Protein AF-A0A522EBK5-F1 (afdb_monomer_lite)

Structure (mmCIF, N/CA/C/O backbone):
data_AF-A0A522EBK5-F1
#
_entry.id   AF-A0A522EBK5-F1
#
loop_
_atom_site.group_PDB
_atom_site.id
_atom_site.type_symbol
_atom_site.label_atom_id
_atom_site.label_alt_id
_atom_site.label_comp_id
_atom_site.label_asym_id
_atom_site.label_entity_id
_atom_site.label_seq_id
_atom_site.pdbx_PDB_ins_code
_atom_site.Cartn_x
_atom_site.Cartn_y
_atom_site.Cartn_z
_atom_site.occupancy
_atom_site.B_iso_or_equiv
_atom_site.auth_seq_id
_atom_site.auth_comp_id
_atom_site.auth_asym_id
_atom_site.auth_atom_id
_atom_site.pdbx_PDB_model_num
ATOM 1 N N . MET A 1 1 ? 1.395 -15.631 -17.982 1.00 47.38 1 MET A N 1
ATOM 2 C CA . MET A 1 1 ? 1.160 -15.383 -16.536 1.00 47.38 1 MET A CA 1
ATOM 3 C C . MET A 1 1 ? 0.332 -14.117 -16.223 1.00 47.38 1 MET A C 1
ATOM 5 O O . MET A 1 1 ? 0.017 -13.906 -15.061 1.00 47.38 1 MET A O 1
ATOM 9 N N . LEU A 1 2 ? -0.111 -13.320 -17.212 1.00 50.22 2 LEU A N 1
ATOM 10 C CA . LEU A 1 2 ? -0.884 -12.070 -17.018 1.00 50.22 2 LEU A CA 1
ATOM 11 C C . LEU A 1 2 ? -2.266 -12.234 -16.351 1.00 50.22 2 LEU A C 1
ATOM 13 O O . LEU A 1 2 ? -2.710 -11.354 -15.615 1.00 50.22 2 LEU A O 1
ATOM 17 N N . PHE A 1 3 ? -2.938 -13.367 -16.570 1.00 39.75 3 PHE A N 1
ATOM 18 C CA . PHE A 1 3 ? -4.278 -13.619 -16.025 1.00 39.75 3 PHE A CA 1
ATOM 19 C C . PHE A 1 3 ? -4.302 -13.686 -14.491 1.00 39.75 3 PHE A C 1
ATOM 21 O O . PHE A 1 3 ? -5.234 -13.186 -13.869 1.00 39.75 3 PHE A O 1
ATOM 28 N N . PHE A 1 4 ? -3.257 -14.237 -13.867 1.00 46.31 4 PHE A N 1
ATOM 29 C CA . PHE A 1 4 ? -3.193 -14.381 -12.410 1.00 46.31 4 PHE A CA 1
ATOM 30 C C . PHE A 1 4 ? -2.935 -13.044 -11.695 1.00 46.31 4 PHE A C 1
ATOM 32 O O . PHE A 1 4 ? -3.516 -12.808 -10.637 1.00 46.31 4 PHE A O 1
ATOM 39 N N . LYS A 1 5 ? -2.136 -12.146 -12.299 1.00 57.34 5 LYS A N 1
ATOM 40 C CA . LYS A 1 5 ? -1.831 -10.803 -11.761 1.00 57.34 5 LYS A CA 1
ATOM 41 C C . LYS A 1 5 ? -3.102 -9.934 -11.738 1.00 57.34 5 LYS A C 1
ATOM 43 O O . LYS A 1 5 ? -3.464 -9.400 -10.694 1.00 57.34 5 LYS A O 1
ATOM 48 N N . LYS A 1 6 ? -3.864 -9.899 -12.844 1.00 57.50 6 LYS A N 1
ATOM 49 C CA . LYS A 1 6 ? -5.126 -9.135 -12.933 1.00 57.50 6 LYS A CA 1
ATOM 50 C C . LYS A 1 6 ? -6.257 -9.707 -12.070 1.00 57.50 6 LYS A C 1
ATOM 52 O O . LYS A 1 6 ? -6.985 -8.945 -11.441 1.00 57.50 6 LYS A O 1
ATOM 57 N N . TYR A 1 7 ? -6.385 -11.032 -11.985 1.00 57.50 7 TYR A N 1
ATOM 58 C CA . TYR A 1 7 ? -7.441 -11.670 -11.189 1.00 57.50 7 TYR A CA 1
ATOM 59 C C . TYR A 1 7 ? -7.235 -11.489 -9.673 1.00 57.50 7 TYR A C 1
ATOM 61 O O . TYR A 1 7 ? -8.198 -11.293 -8.930 1.00 57.50 7 TYR A O 1
ATOM 69 N N . GLY A 1 8 ? -5.978 -11.503 -9.212 1.00 61.62 8 GLY A N 1
ATOM 70 C CA . GLY A 1 8 ? -5.631 -11.215 -7.817 1.00 61.62 8 GLY A CA 1
ATOM 71 C C . GLY A 1 8 ? -5.915 -9.764 -7.421 1.00 61.62 8 GLY A C 1
ATOM 72 O O . GLY A 1 8 ? -6.490 -9.524 -6.361 1.00 61.62 8 GLY A O 1
ATOM 73 N N . ILE A 1 9 ? -5.585 -8.810 -8.297 1.00 64.38 9 ILE A N 1
ATOM 74 C CA . ILE A 1 9 ? -5.865 -7.382 -8.082 1.00 64.38 9 ILE A CA 1
ATOM 75 C C . ILE A 1 9 ? -7.374 -7.121 -8.040 1.00 64.38 9 ILE A C 1
ATOM 77 O O . ILE A 1 9 ? -7.832 -6.374 -7.181 1.00 64.38 9 ILE A O 1
ATOM 81 N N . GLN A 1 10 ? -8.159 -7.769 -8.908 1.00 69.88 10 GLN A N 1
ATOM 82 C CA . GLN A 1 10 ? -9.609 -7.572 -8.938 1.00 69.88 10 GLN A CA 1
ATOM 83 C C . GLN A 1 10 ? -10.284 -8.047 -7.646 1.00 69.88 10 GLN A C 1
ATOM 85 O O . GLN A 1 10 ? -11.012 -7.282 -7.025 1.00 69.88 10 GLN A O 1
ATOM 90 N N . LYS A 1 11 ? -9.969 -9.260 -7.170 1.00 68.25 11 LYS A N 1
ATOM 91 C CA . LYS A 1 11 ? -10.489 -9.751 -5.881 1.00 68.25 11 LYS A CA 1
ATOM 92 C C . LYS A 1 11 ? -10.078 -8.868 -4.705 1.00 68.25 11 LYS A C 1
ATOM 94 O O . LYS A 1 11 ? -10.844 -8.707 -3.759 1.00 68.25 11 LYS A O 1
ATOM 99 N N . ALA A 1 12 ? -8.863 -8.327 -4.747 1.00 68.06 12 ALA A N 1
ATOM 100 C CA . ALA A 1 12 ? -8.378 -7.424 -3.717 1.00 68.06 12 ALA A CA 1
ATOM 101 C C . ALA A 1 12 ? -9.148 -6.087 -3.743 1.00 68.06 12 ALA A C 1
ATOM 103 O O . ALA A 1 12 ? -9.557 -5.617 -2.683 1.00 68.06 12 ALA A O 1
ATOM 104 N N . LYS A 1 13 ? -9.442 -5.551 -4.936 1.00 70.69 13 LYS A N 1
ATOM 105 C CA . LYS A 1 13 ? -10.303 -4.372 -5.131 1.00 70.69 13 LYS A CA 1
ATOM 106 C C . LYS A 1 13 ? -11.746 -4.599 -4.676 1.00 70.69 13 LYS A C 1
ATOM 108 O O . LYS A 1 13 ? -12.339 -3.742 -4.030 1.00 70.69 13 LYS A O 1
ATOM 113 N N . ASP A 1 14 ? -12.316 -5.764 -4.961 1.00 77.25 14 ASP A N 1
ATOM 114 C CA . ASP A 1 14 ? -13.674 -6.089 -4.516 1.00 77.25 14 ASP A CA 1
ATOM 115 C C . ASP A 1 14 ? -13.742 -6.159 -2.981 1.00 77.25 14 ASP A C 1
ATOM 117 O O . ASP A 1 14 ? -14.670 -5.637 -2.360 1.00 77.25 14 ASP A O 1
ATOM 121 N N . LEU A 1 15 ? -12.711 -6.739 -2.353 1.00 71.19 15 LEU A N 1
ATOM 122 C CA . LEU A 1 15 ? -12.574 -6.761 -0.900 1.00 71.19 15 LEU A CA 1
ATOM 123 C C . LEU A 1 15 ? -12.403 -5.348 -0.324 1.00 71.19 15 LEU A C 1
ATOM 125 O O . LEU A 1 15 ? -13.032 -5.036 0.684 1.00 71.19 15 LEU A O 1
ATOM 129 N N . SER A 1 16 ? -11.594 -4.484 -0.944 1.00 70.62 16 SER A N 1
ATOM 130 C CA . SER A 1 16 ? -11.410 -3.107 -0.472 1.00 70.62 16 SER A CA 1
ATOM 131 C C . SER A 1 16 ? -12.687 -2.280 -0.581 1.00 70.62 16 SER A C 1
ATOM 133 O O . SER A 1 16 ? -12.990 -1.531 0.342 1.00 70.62 16 SER A O 1
ATOM 135 N N . ASN A 1 17 ? -13.470 -2.456 -1.648 1.00 77.94 17 ASN A N 1
ATOM 136 C CA . ASN A 1 17 ? -14.760 -1.786 -1.821 1.00 77.94 17 ASN A CA 1
ATOM 137 C C . ASN A 1 17 ? -15.772 -2.232 -0.763 1.00 77.94 17 ASN A C 1
ATOM 139 O O . ASN A 1 17 ? -16.398 -1.398 -0.110 1.00 77.94 17 ASN A O 1
ATOM 143 N N . LEU A 1 18 ? -15.873 -3.543 -0.530 1.00 75.19 18 LEU A N 1
ATOM 144 C CA . LEU A 1 18 ? -16.753 -4.102 0.495 1.00 75.19 18 LEU A CA 1
ATOM 145 C C . LEU A 1 18 ? -16.371 -3.622 1.903 1.00 75.19 18 LEU A C 1
ATOM 147 O O . LEU A 1 18 ? -17.241 -3.303 2.716 1.00 75.19 18 LEU A O 1
ATOM 151 N N . LEU A 1 19 ? -15.070 -3.538 2.191 1.00 72.56 19 LEU A N 1
ATOM 152 C CA . LEU A 1 19 ? -14.568 -2.991 3.450 1.00 72.56 19 LEU A CA 1
ATOM 153 C C . LEU A 1 19 ? -14.819 -1.479 3.540 1.00 72.56 19 LEU A C 1
ATOM 155 O O . LEU A 1 19 ? -15.268 -1.009 4.578 1.00 72.56 19 LEU A O 1
ATOM 159 N N . GLY A 1 20 ? -14.614 -0.724 2.462 1.00 73.31 20 GLY A N 1
ATOM 160 C CA . GLY A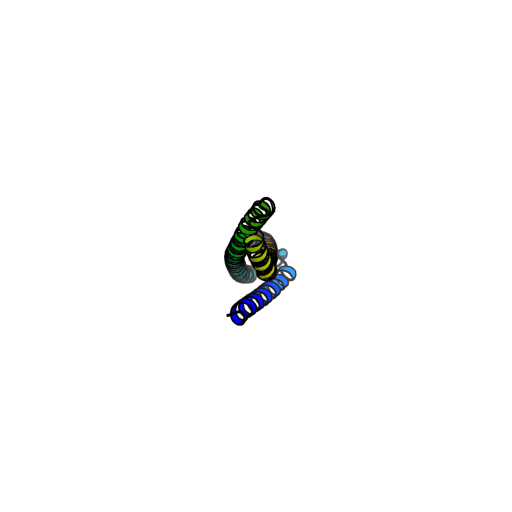 1 20 ? -14.878 0.714 2.410 1.00 73.31 20 GLY A CA 1
ATOM 161 C C . GLY A 1 20 ? -16.345 1.065 2.664 1.00 73.31 20 GLY A C 1
ATOM 162 O O . GLY A 1 20 ? -16.636 1.930 3.489 1.00 73.31 20 GLY A O 1
ATOM 163 N N . GLU A 1 21 ? -17.288 0.350 2.049 1.00 77.62 21 GLU A N 1
ATOM 164 C CA . GLU A 1 21 ? -18.718 0.536 2.329 1.00 77.62 21 GLU A CA 1
ATOM 165 C C . GLU A 1 21 ? -19.074 0.256 3.792 1.00 77.62 21 GLU A C 1
ATOM 167 O O . GLU A 1 21 ? -19.895 0.963 4.385 1.00 77.62 21 GLU A O 1
ATOM 172 N N . ALA A 1 22 ? -18.452 -0.767 4.382 1.00 72.94 22 ALA A N 1
ATOM 173 C CA . ALA A 1 22 ? -18.647 -1.099 5.784 1.00 72.94 22 ALA A CA 1
ATOM 174 C C . ALA A 1 22 ? -18.114 0.007 6.715 1.00 72.94 22 ALA A C 1
ATOM 176 O O . ALA A 1 22 ? -18.748 0.266 7.736 1.00 72.94 22 ALA A O 1
ATOM 177 N N . ILE A 1 23 ? -17.027 0.714 6.358 1.00 69.31 23 ILE A N 1
ATOM 178 C CA . ILE A 1 23 ? -16.586 1.926 7.083 1.00 69.31 23 ILE A CA 1
ATOM 179 C C . ILE A 1 23 ? -17.667 2.982 7.035 1.00 69.31 23 ILE A C 1
ATOM 181 O O . ILE A 1 23 ? -18.019 3.537 8.069 1.00 69.31 23 ILE A O 1
ATOM 185 N N . VAL A 1 24 ? -18.143 3.326 5.838 1.00 74.50 24 VAL A N 1
ATOM 186 C CA . VAL A 1 24 ? -19.040 4.471 5.648 1.00 74.50 24 VAL A CA 1
ATOM 187 C C . VAL A 1 24 ? -20.322 4.280 6.451 1.00 74.50 24 VAL A C 1
ATOM 189 O O . VAL A 1 24 ? -20.750 5.205 7.134 1.00 74.50 24 VAL A O 1
ATOM 192 N N . LYS A 1 25 ? -20.869 3.061 6.439 1.00 76.38 25 LYS A N 1
ATOM 193 C CA . LYS A 1 25 ? -22.090 2.691 7.168 1.00 76.38 25 LYS A CA 1
ATOM 194 C C . LYS A 1 25 ? -21.881 2.528 8.678 1.00 76.38 25 LYS A C 1
ATOM 196 O O . LYS A 1 25 ? -22.863 2.448 9.408 1.00 76.38 25 LYS A O 1
ATOM 201 N N . PHE A 1 26 ? -20.638 2.450 9.152 1.00 75.94 26 PHE A N 1
ATOM 202 C CA . PHE A 1 26 ? -20.350 2.282 10.570 1.00 75.94 26 PHE A CA 1
ATOM 203 C C . PHE A 1 26 ? -20.514 3.592 11.352 1.00 75.94 26 PHE A C 1
ATOM 205 O O . PHE A 1 26 ? -19.793 4.569 11.101 1.00 75.94 26 PHE A O 1
ATOM 212 N N . ASP A 1 27 ? -21.424 3.548 12.328 1.00 79.44 27 ASP A N 1
ATOM 213 C CA . ASP A 1 27 ? -21.616 4.550 13.373 1.00 79.44 27 ASP A CA 1
ATOM 214 C C . ASP A 1 27 ? -20.877 4.127 14.663 1.00 79.44 27 ASP A C 1
ATOM 216 O O . ASP A 1 27 ? -21.280 3.157 15.316 1.00 79.44 27 ASP A O 1
ATOM 220 N N . PRO A 1 28 ? -19.783 4.816 15.038 1.00 76.25 28 PRO A N 1
ATOM 221 C CA . PRO A 1 28 ? -19.011 4.489 16.231 1.00 76.25 28 PRO A CA 1
ATOM 222 C C . PRO A 1 28 ? -19.728 4.822 17.547 1.00 76.25 28 PRO A C 1
ATOM 224 O O . PRO A 1 28 ? -19.313 4.312 18.587 1.00 76.25 28 PRO A O 1
ATOM 227 N N . GLU A 1 29 ? -20.774 5.653 17.542 1.00 74.38 29 GLU A N 1
ATOM 228 C CA . GLU A 1 29 ? -21.448 6.086 18.773 1.00 74.38 29 GLU A CA 1
ATOM 229 C C . GLU A 1 29 ? -22.444 5.042 19.305 1.00 74.38 29 GLU A C 1
ATOM 231 O O . GLU A 1 29 ? -22.594 4.889 20.516 1.00 74.38 29 GLU A O 1
ATOM 236 N N . GLY A 1 30 ? -23.070 4.266 18.415 1.00 73.19 30 GLY A N 1
ATOM 237 C CA . GLY A 1 30 ? -24.003 3.184 18.761 1.00 73.19 30 GLY A CA 1
ATOM 238 C C . GLY A 1 30 ? -23.387 1.781 18.808 1.00 73.19 30 GLY A C 1
ATOM 239 O O . GLY A 1 30 ? -24.113 0.789 18.907 1.00 73.19 30 GLY A O 1
ATOM 240 N N . ALA A 1 31 ? -22.064 1.664 18.678 1.00 78.75 31 ALA A N 1
ATOM 241 C CA . ALA A 1 31 ? -21.397 0.376 18.534 1.00 78.75 31 ALA A CA 1
ATOM 242 C C . ALA A 1 31 ? -21.450 -0.458 19.828 1.00 78.75 31 ALA A C 1
ATOM 244 O O . ALA A 1 31 ? -21.138 0.024 20.912 1.00 78.75 31 ALA A O 1
ATOM 245 N N . THR A 1 32 ? -21.792 -1.743 19.710 1.00 83.00 32 THR A N 1
ATOM 246 C CA . THR A 1 32 ? -21.678 -2.723 20.804 1.00 83.00 32 THR A CA 1
ATOM 247 C C . THR A 1 32 ? -20.303 -3.392 20.795 1.00 83.00 32 THR A C 1
ATOM 249 O O . THR A 1 32 ? -19.601 -3.371 19.785 1.00 83.00 32 THR A O 1
ATOM 252 N N . GLU A 1 33 ? -19.916 -4.058 21.887 1.00 83.06 33 GLU A N 1
ATOM 253 C CA . GLU A 1 33 ? -18.658 -4.827 21.942 1.00 83.06 33 GLU A CA 1
ATOM 254 C C . GLU A 1 33 ? -18.551 -5.879 20.832 1.00 83.06 33 GLU A C 1
ATOM 256 O O . GLU A 1 33 ? -17.497 -6.028 20.220 1.00 83.06 33 GLU A O 1
ATOM 261 N N . ALA A 1 34 ? -19.654 -6.571 20.531 1.00 83.44 34 ALA A N 1
ATOM 262 C CA . ALA A 1 34 ? -19.696 -7.556 19.454 1.00 83.44 34 ALA A CA 1
ATOM 263 C C . ALA A 1 34 ? -19.470 -6.905 18.079 1.00 83.44 34 ALA A C 1
ATOM 265 O O . ALA A 1 34 ? -18.721 -7.436 17.260 1.00 83.44 34 ALA A O 1
ATOM 266 N N . ALA A 1 35 ? -20.065 -5.729 17.846 1.00 80.88 35 ALA A N 1
ATOM 267 C CA . ALA A 1 35 ? -19.850 -4.971 16.618 1.00 80.88 35 ALA A CA 1
ATOM 268 C C . ALA A 1 35 ? -18.396 -4.478 16.504 1.00 80.88 35 ALA A C 1
ATOM 270 O O . ALA A 1 35 ? -17.807 -4.559 15.428 1.00 80.88 35 ALA A O 1
ATOM 271 N N . ILE A 1 36 ? -17.788 -4.028 17.609 1.00 85.88 36 ILE A N 1
ATOM 272 C CA . ILE A 1 36 ? -16.370 -3.639 17.647 1.00 85.88 36 ILE A CA 1
ATOM 273 C C . ILE A 1 36 ? -15.471 -4.826 17.287 1.00 85.88 36 ILE A C 1
ATOM 275 O O . ILE A 1 36 ? -14.590 -4.673 16.445 1.00 85.88 36 ILE A O 1
ATOM 279 N N . ALA A 1 37 ? -15.714 -6.011 17.851 1.00 86.69 37 ALA A N 1
ATOM 280 C CA . ALA A 1 37 ? -14.919 -7.203 17.552 1.00 86.69 37 ALA A CA 1
ATOM 281 C C . ALA A 1 37 ? -15.010 -7.613 16.068 1.00 86.69 37 ALA A C 1
ATOM 283 O O . ALA A 1 37 ? -14.008 -7.970 15.444 1.00 86.69 37 ALA A O 1
ATOM 284 N N . GLU A 1 38 ? -16.198 -7.521 15.461 1.00 83.81 38 GLU A N 1
ATOM 285 C CA . GLU A 1 38 ? -16.366 -7.768 14.023 1.00 83.81 38 GLU A CA 1
ATOM 286 C C . GLU A 1 38 ? -15.581 -6.751 13.176 1.00 83.81 38 GLU A C 1
ATOM 288 O O . GLU A 1 38 ? -14.985 -7.093 12.148 1.00 83.81 38 GLU A O 1
ATOM 293 N N . ILE A 1 39 ? -15.561 -5.492 13.611 1.00 82.00 39 ILE A N 1
ATOM 294 C CA . ILE A 1 39 ? -14.840 -4.409 12.940 1.00 82.00 39 ILE A CA 1
ATOM 295 C C . ILE A 1 39 ? -13.331 -4.585 13.061 1.00 82.00 39 ILE A C 1
ATOM 297 O O . ILE A 1 39 ? -12.629 -4.367 12.077 1.00 82.00 39 ILE A O 1
ATOM 301 N N . GLU A 1 40 ? -12.829 -5.026 14.210 1.00 88.75 40 GLU A N 1
ATOM 302 C CA . GLU A 1 40 ? -11.418 -5.373 14.399 1.00 88.75 40 GLU A CA 1
ATOM 303 C C . GLU A 1 40 ? -10.989 -6.472 13.424 1.00 88.75 40 GLU A C 1
ATOM 305 O O . GLU A 1 40 ? -10.012 -6.307 12.696 1.00 88.75 40 GLU A O 1
ATOM 310 N N . ALA A 1 41 ? -11.792 -7.530 13.284 1.00 88.00 41 ALA A N 1
ATOM 311 C CA . ALA A 1 41 ? -11.511 -8.595 12.323 1.00 88.00 41 ALA A CA 1
ATOM 312 C C . ALA A 1 41 ? -11.507 -8.098 10.861 1.00 88.00 41 ALA A C 1
ATOM 314 O O . ALA A 1 41 ? -10.736 -8.585 10.027 1.00 88.00 41 ALA A O 1
ATOM 315 N N . LYS A 1 42 ? -12.366 -7.129 10.516 1.00 85.88 42 LYS A N 1
ATOM 316 C CA . LYS A 1 42 ? -12.359 -6.473 9.194 1.00 85.88 42 LYS A CA 1
ATOM 317 C C . LYS A 1 42 ? -11.135 -5.573 9.016 1.00 85.88 42 LYS A C 1
ATOM 319 O O . LYS A 1 42 ? -10.540 -5.576 7.938 1.00 85.88 42 LYS A O 1
ATOM 324 N N . PHE A 1 43 ? -10.736 -4.854 10.061 1.00 88.75 43 PHE A N 1
ATOM 325 C CA . PHE A 1 43 ? -9.552 -4.003 10.063 1.00 88.75 43 PHE A CA 1
ATOM 326 C C . PHE A 1 43 ? -8.267 -4.815 9.869 1.00 88.75 43 PHE A C 1
ATOM 328 O O . PHE A 1 43 ? -7.417 -4.432 9.069 1.00 88.75 43 PHE A O 1
ATOM 335 N N . ASP A 1 44 ? -8.158 -5.986 10.493 1.00 91.50 44 ASP A N 1
ATOM 336 C CA . ASP A 1 44 ? -7.017 -6.886 10.302 1.00 91.50 44 ASP A CA 1
ATOM 337 C C . ASP A 1 44 ? -6.909 -7.381 8.856 1.00 91.50 44 ASP A C 1
ATOM 339 O O . ASP A 1 44 ? -5.826 -7.371 8.262 1.00 91.50 44 ASP A O 1
ATOM 343 N N . LYS A 1 45 ? -8.041 -7.746 8.239 1.00 89.56 45 LYS A N 1
ATOM 344 C CA . LYS A 1 45 ? -8.086 -8.108 6.812 1.00 89.56 45 LYS A CA 1
ATOM 345 C C . LYS A 1 45 ? -7.651 -6.948 5.921 1.00 89.56 45 LYS A C 1
ATOM 347 O O . LYS A 1 45 ? -6.922 -7.169 4.954 1.00 89.56 45 LYS A O 1
ATOM 352 N N . LEU A 1 46 ? -8.067 -5.725 6.250 1.00 89.19 46 LEU A N 1
ATOM 353 C CA . LEU A 1 46 ? -7.667 -4.531 5.514 1.00 89.19 46 LEU A CA 1
ATOM 354 C C . LEU A 1 46 ? -6.162 -4.258 5.649 1.00 89.19 46 LEU A C 1
ATOM 356 O O . LEU A 1 46 ? -5.500 -3.999 4.647 1.00 89.19 46 LEU A O 1
ATOM 360 N N . ASN A 1 47 ? -5.604 -4.378 6.855 1.00 90.62 47 ASN A N 1
ATOM 361 C CA . ASN A 1 47 ? -4.168 -4.225 7.099 1.00 90.62 47 ASN A CA 1
ATOM 362 C C . ASN A 1 47 ? -3.343 -5.270 6.341 1.00 90.62 47 ASN A C 1
ATOM 364 O O . ASN A 1 47 ? -2.303 -4.945 5.765 1.00 90.62 47 ASN A O 1
ATOM 368 N N . LEU A 1 48 ? -3.820 -6.517 6.286 1.00 91.44 48 LEU A N 1
ATOM 369 C CA . LEU A 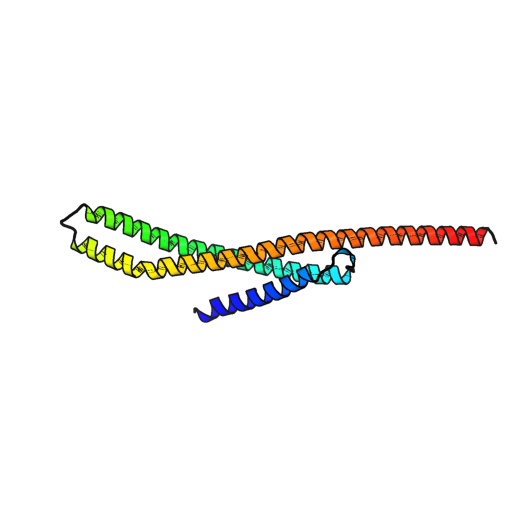1 48 ? -3.191 -7.562 5.484 1.00 91.44 48 LEU A CA 1
ATOM 370 C C . LEU A 1 48 ? -3.232 -7.219 3.988 1.00 91.44 48 LEU A C 1
ATOM 372 O O . LEU A 1 48 ? -2.217 -7.345 3.300 1.00 91.44 48 LEU A O 1
ATOM 376 N N . ALA A 1 49 ? -4.380 -6.754 3.484 1.00 88.12 49 ALA A N 1
ATOM 377 C CA . ALA A 1 49 ? -4.521 -6.320 2.096 1.00 88.12 49 ALA A CA 1
ATOM 378 C C . ALA A 1 49 ? -3.577 -5.152 1.768 1.00 88.12 49 ALA A C 1
ATOM 380 O O . ALA A 1 49 ? -2.877 -5.208 0.757 1.00 88.12 49 ALA A O 1
ATOM 381 N N . PHE A 1 50 ? -3.486 -4.149 2.647 1.00 91.31 50 PHE A N 1
ATOM 382 C CA . PHE A 1 50 ? -2.552 -3.029 2.517 1.00 91.31 50 PHE A CA 1
ATOM 383 C C . PHE A 1 50 ? -1.092 -3.496 2.508 1.00 91.31 50 PHE A C 1
ATOM 385 O O . PHE A 1 50 ? -0.325 -3.103 1.633 1.00 91.31 50 PHE A O 1
ATOM 392 N N . SER A 1 51 ? -0.706 -4.388 3.425 1.00 92.81 51 SER A N 1
ATOM 393 C CA . SER A 1 51 ? 0.652 -4.942 3.471 1.00 92.81 51 SER A CA 1
ATOM 394 C C . SER A 1 51 ? 1.015 -5.679 2.177 1.00 92.81 51 SER A C 1
ATOM 396 O O . SER A 1 51 ? 2.113 -5.507 1.644 1.00 92.81 51 SER A O 1
ATOM 398 N N . ASN A 1 52 ? 0.083 -6.463 1.633 1.00 89.00 52 ASN A N 1
ATOM 399 C CA . ASN A 1 52 ? 0.279 -7.163 0.367 1.00 89.00 52 ASN A CA 1
ATOM 400 C C . ASN A 1 52 ? 0.365 -6.194 -0.819 1.00 89.00 52 ASN A C 1
ATOM 402 O O . ASN A 1 52 ? 1.243 -6.355 -1.665 1.00 89.00 52 ASN A O 1
ATOM 406 N N . ALA A 1 53 ? -0.493 -5.171 -0.864 1.00 89.12 53 ALA A N 1
ATOM 407 C CA . ALA A 1 53 ? -0.452 -4.136 -1.894 1.00 89.12 53 ALA A CA 1
ATOM 408 C C . ALA A 1 53 ? 0.860 -3.344 -1.853 1.00 89.12 53 ALA A C 1
ATOM 410 O O . ALA A 1 53 ? 1.452 -3.093 -2.897 1.00 89.12 53 ALA A O 1
ATOM 411 N N . LYS A 1 54 ? 1.366 -3.032 -0.654 1.00 93.31 54 LYS A N 1
ATOM 412 C CA . LYS A 1 54 ? 2.668 -2.385 -0.471 1.00 93.31 54 LYS A CA 1
ATOM 413 C C . LYS A 1 54 ? 3.808 -3.237 -1.027 1.00 93.31 54 LYS A C 1
ATOM 415 O O . LYS A 1 54 ? 4.620 -2.729 -1.788 1.00 93.31 54 LYS A O 1
ATOM 420 N N . LYS A 1 55 ? 3.844 -4.535 -0.708 1.00 93.12 55 LYS A N 1
ATOM 421 C CA . LYS A 1 55 ? 4.853 -5.461 -1.259 1.00 93.12 55 LYS A CA 1
ATOM 422 C C . LYS A 1 55 ? 4.770 -5.569 -2.780 1.00 93.12 55 LYS A C 1
ATOM 424 O O . LYS A 1 55 ? 5.802 -5.645 -3.440 1.00 93.12 55 LYS A O 1
ATOM 429 N N . ALA A 1 56 ? 3.554 -5.597 -3.329 1.00 89.06 56 ALA A N 1
ATOM 430 C CA . ALA A 1 56 ? 3.349 -5.606 -4.770 1.00 89.06 56 ALA A CA 1
ATOM 431 C C . ALA A 1 56 ? 3.898 -4.318 -5.393 1.00 89.06 56 ALA A C 1
ATOM 433 O O . ALA A 1 56 ? 4.759 -4.397 -6.257 1.00 89.06 56 ALA A O 1
ATOM 434 N N . TRP A 1 57 ? 3.501 -3.149 -4.885 1.00 94.19 57 TRP A N 1
ATOM 435 C CA . TRP A 1 57 ? 4.019 -1.864 -5.352 1.00 94.19 57 TRP A CA 1
ATOM 436 C C . TRP A 1 57 ? 5.546 -1.773 -5.256 1.00 94.19 57 TRP A C 1
ATOM 438 O O . TRP A 1 57 ? 6.181 -1.371 -6.221 1.00 94.19 57 TRP A O 1
ATOM 448 N N . GLU A 1 58 ? 6.158 -2.194 -4.146 1.00 95.00 58 GLU A N 1
ATOM 449 C CA . GLU A 1 58 ? 7.621 -2.207 -4.004 1.00 95.00 58 GLU A CA 1
ATOM 450 C C . GLU A 1 58 ? 8.306 -3.075 -5.066 1.00 95.00 58 GLU A C 1
ATOM 452 O O . GLU A 1 58 ? 9.408 -2.750 -5.508 1.00 95.00 58 GLU A O 1
ATOM 457 N N . LYS A 1 59 ? 7.672 -4.178 -5.472 1.00 93.81 59 LYS A N 1
ATOM 458 C CA . LYS A 1 59 ? 8.168 -5.032 -6.549 1.00 93.81 59 LYS A CA 1
ATOM 459 C C . LYS A 1 59 ? 8.028 -4.343 -7.910 1.00 93.81 59 LYS A C 1
ATOM 461 O O . LYS A 1 59 ? 9.036 -4.193 -8.591 1.00 93.81 59 LYS A O 1
ATOM 466 N N . GLU A 1 60 ? 6.825 -3.891 -8.264 1.00 91.0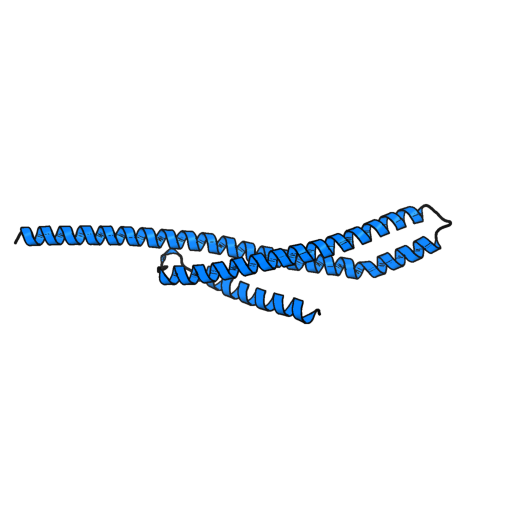0 60 GLU A N 1
ATOM 467 C CA . GLU A 1 60 ? 6.566 -3.216 -9.548 1.00 91.00 60 GLU A CA 1
ATOM 468 C C . GLU A 1 60 ? 7.432 -1.956 -9.700 1.00 91.00 60 GLU A C 1
ATOM 470 O O . GLU A 1 60 ? 8.002 -1.696 -10.753 1.00 91.00 60 GLU A O 1
ATOM 475 N N . ASN A 1 61 ? 7.605 -1.189 -8.621 1.00 95.50 61 ASN A N 1
ATOM 476 C CA . ASN A 1 61 ? 8.426 0.016 -8.620 1.00 95.50 61 ASN A CA 1
ATOM 477 C C . ASN A 1 61 ? 9.903 -0.300 -8.891 1.00 95.50 61 ASN A C 1
ATOM 479 O O . ASN A 1 61 ? 10.550 0.429 -9.633 1.00 95.50 61 ASN A O 1
ATOM 483 N N . LYS A 1 62 ? 10.434 -1.400 -8.340 1.00 96.00 62 LYS A N 1
ATOM 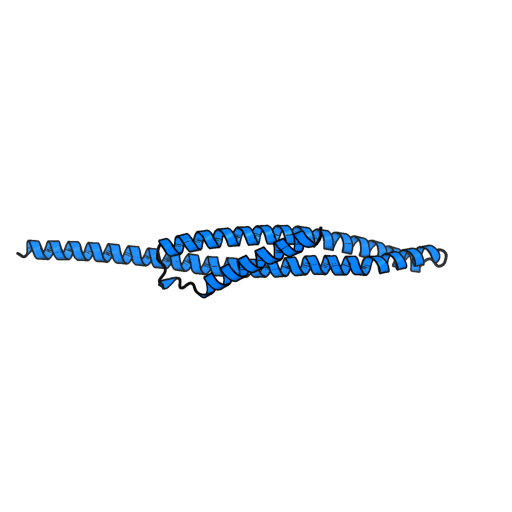484 C CA . LYS A 1 62 ? 11.806 -1.841 -8.636 1.00 96.00 62 LYS A CA 1
ATOM 485 C C . LYS A 1 62 ? 11.966 -2.303 -10.082 1.00 96.00 62 LYS A C 1
ATOM 487 O O . LYS A 1 62 ? 12.998 -2.028 -10.685 1.00 96.00 62 LYS A O 1
ATOM 492 N N . GLU A 1 63 ? 10.974 -3.003 -10.628 1.00 93.25 63 GLU A N 1
ATOM 493 C CA . GLU A 1 63 ? 10.974 -3.450 -12.029 1.00 93.25 63 GLU A CA 1
ATOM 494 C C . GLU A 1 63 ? 10.945 -2.238 -12.981 1.00 93.25 63 GLU A C 1
ATOM 496 O O . GLU A 1 63 ? 11.791 -2.133 -13.874 1.00 93.25 63 GLU A O 1
ATOM 501 N N . ALA A 1 64 ? 10.085 -1.252 -12.702 1.00 94.50 64 ALA A N 1
ATOM 502 C CA . ALA A 1 64 ? 10.026 0.014 -13.429 1.00 94.50 64 ALA A CA 1
ATOM 503 C C . ALA A 1 64 ? 11.331 0.827 -13.328 1.00 94.50 64 ALA A C 1
ATOM 505 O O . ALA A 1 64 ? 11.847 1.314 -14.333 1.00 94.50 64 ALA A O 1
ATOM 506 N N . GLU A 1 65 ? 11.911 0.960 -12.133 1.00 97.12 65 GLU A N 1
ATOM 507 C CA . GLU A 1 65 ? 13.185 1.665 -11.943 1.00 97.12 65 GLU A CA 1
ATOM 508 C C . GLU A 1 65 ? 14.335 0.991 -12.698 1.00 97.12 65 GLU A C 1
ATOM 510 O O . GLU A 1 65 ? 15.161 1.676 -13.305 1.00 97.12 65 GLU A O 1
ATOM 515 N N . ALA A 1 66 ? 14.383 -0.344 -12.699 1.00 96.81 66 ALA A N 1
ATOM 516 C CA . ALA A 1 66 ? 15.415 -1.096 -13.399 1.00 96.81 66 ALA A CA 1
ATOM 517 C C . ALA A 1 66 ? 15.347 -0.881 -14.917 1.00 96.81 66 ALA A C 1
ATOM 519 O O . ALA A 1 66 ? 16.378 -0.608 -15.540 1.00 96.81 66 ALA A O 1
ATOM 520 N N . ILE A 1 67 ? 14.151 -0.951 -15.516 1.00 94.50 67 ILE A N 1
ATOM 521 C CA . ILE A 1 67 ? 14.006 -0.761 -16.963 1.00 94.50 67 ILE A CA 1
ATOM 522 C C . ILE A 1 67 ? 14.247 0.694 -17.379 1.00 94.50 67 ILE A C 1
ATOM 524 O O . ILE A 1 67 ? 14.927 0.933 -18.377 1.00 94.50 67 ILE A O 1
ATOM 528 N N . ILE A 1 68 ? 13.792 1.668 -16.582 1.00 95.50 68 ILE A N 1
ATOM 529 C CA . ILE A 1 68 ? 14.065 3.094 -16.809 1.00 95.50 68 ILE A CA 1
ATOM 530 C C . ILE A 1 68 ? 15.568 3.370 -16.707 1.00 95.50 68 ILE A C 1
ATOM 532 O O . ILE A 1 68 ? 16.124 4.082 -17.541 1.00 95.50 68 ILE A O 1
ATOM 536 N N . SER A 1 69 ? 16.249 2.792 -15.714 1.00 97.38 69 SER A N 1
ATOM 537 C CA . SER A 1 69 ? 17.699 2.942 -15.564 1.00 97.38 69 SER A CA 1
ATOM 538 C C . SER A 1 69 ? 18.445 2.384 -16.775 1.00 97.38 69 SER A C 1
ATOM 540 O O . SER A 1 69 ? 19.315 3.062 -17.321 1.00 97.38 69 SER A O 1
ATOM 542 N N . LEU A 1 70 ? 18.073 1.188 -17.241 1.00 96.88 70 LEU A N 1
ATOM 543 C CA . LEU A 1 70 ? 18.668 0.578 -18.430 1.00 96.88 70 LEU A CA 1
ATOM 544 C C . LEU A 1 70 ? 18.413 1.412 -19.692 1.00 96.88 70 LEU A C 1
ATOM 546 O O . LEU A 1 70 ? 19.333 1.615 -20.486 1.00 96.88 70 LEU A O 1
ATOM 550 N N . TYR A 1 71 ? 17.188 1.911 -19.866 1.00 96.44 71 TYR A N 1
ATOM 551 C CA . TYR A 1 71 ? 16.826 2.800 -20.967 1.00 96.44 71 TYR A CA 1
ATOM 552 C C . TYR A 1 71 ? 17.689 4.068 -20.957 1.00 96.44 71 TYR A C 1
ATOM 554 O O . TYR A 1 71 ? 18.315 4.394 -21.960 1.00 96.44 71 TYR A O 1
ATOM 562 N N . ASN A 1 72 ? 17.818 4.730 -19.804 1.00 96.25 72 ASN A N 1
ATOM 563 C CA . ASN A 1 72 ? 18.621 5.945 -19.661 1.00 96.25 72 ASN A CA 1
ATOM 564 C C . ASN A 1 72 ? 20.115 5.702 -19.920 1.00 96.25 72 ASN A C 1
ATOM 566 O O . ASN A 1 72 ? 20.772 6.533 -20.540 1.00 96.25 72 ASN A O 1
ATOM 570 N N . GLN A 1 73 ? 20.659 4.561 -19.484 1.00 97.31 73 GLN A N 1
ATOM 571 C CA . GLN A 1 73 ? 22.044 4.184 -19.788 1.00 97.31 73 GLN A CA 1
ATOM 572 C C . GLN A 1 73 ? 22.266 4.031 -21.297 1.00 97.31 73 GLN A C 1
ATOM 574 O O . GLN A 1 73 ? 23.269 4.505 -21.830 1.00 97.31 73 GLN A O 1
ATOM 579 N N . ARG A 1 74 ? 21.321 3.392 -21.997 1.00 96.00 74 ARG A N 1
ATOM 580 C CA . ARG A 1 74 ? 21.370 3.232 -23.456 1.00 96.00 74 ARG A CA 1
ATOM 581 C C . ARG A 1 74 ? 21.180 4.562 -24.180 1.00 96.00 74 ARG A C 1
ATOM 583 O O . ARG A 1 74 ? 21.879 4.809 -25.153 1.00 96.00 74 ARG A O 1
ATOM 590 N N . LEU A 1 75 ? 20.308 5.435 -23.680 1.00 96.44 75 LEU A N 1
ATOM 591 C CA . LEU A 1 75 ? 20.118 6.779 -24.218 1.00 96.44 75 LEU A CA 1
ATOM 592 C C . LEU A 1 75 ? 21.410 7.598 -24.119 1.00 96.44 75 LEU A C 1
ATOM 594 O O . LEU A 1 75 ? 21.869 8.124 -25.125 1.00 96.44 75 LEU A O 1
ATOM 598 N N . ALA A 1 76 ? 22.058 7.612 -22.952 1.00 96.56 76 ALA A N 1
ATOM 599 C CA . ALA A 1 76 ? 23.339 8.296 -22.763 1.00 96.56 76 ALA A CA 1
ATOM 600 C C . ALA A 1 76 ? 24.447 7.727 -23.673 1.00 96.56 76 ALA A C 1
ATOM 602 O O . ALA A 1 76 ? 25.276 8.467 -24.205 1.00 96.56 76 ALA A O 1
ATOM 603 N N . ALA A 1 77 ? 24.457 6.409 -23.895 1.00 95.12 77 ALA A N 1
ATOM 604 C CA . ALA A 1 77 ? 25.367 5.790 -24.854 1.00 95.12 77 ALA A CA 1
ATOM 605 C C . ALA A 1 77 ? 25.058 6.210 -26.304 1.00 95.12 77 ALA A C 1
ATOM 607 O O . ALA A 1 77 ? 25.988 6.451 -27.071 1.00 95.12 77 ALA A O 1
ATOM 608 N N . ALA A 1 78 ? 23.782 6.350 -26.678 1.00 95.12 78 ALA A N 1
ATOM 609 C CA . ALA A 1 78 ? 23.375 6.832 -27.997 1.00 95.12 78 ALA A CA 1
ATOM 610 C C . ALA A 1 78 ? 23.777 8.297 -28.211 1.00 95.12 78 ALA A C 1
ATOM 612 O O . ALA A 1 78 ? 24.348 8.626 -29.248 1.00 95.12 78 ALA A O 1
ATOM 613 N N . GLU A 1 79 ? 23.574 9.152 -27.208 1.00 94.38 79 GLU A N 1
ATOM 614 C CA . GLU A 1 79 ? 24.026 10.548 -27.217 1.00 94.38 79 GLU A CA 1
ATOM 615 C C . GLU A 1 79 ? 25.544 10.640 -27.405 1.00 94.38 79 GLU A C 1
ATOM 617 O O . GLU A 1 79 ? 26.030 11.443 -28.201 1.00 94.38 79 GLU A O 1
ATOM 622 N N . HIS A 1 80 ? 26.311 9.774 -26.735 1.00 94.75 80 HIS A N 1
ATOM 623 C CA . HIS A 1 80 ? 27.754 9.719 -26.941 1.00 94.75 80 HIS A CA 1
ATOM 624 C C . HIS A 1 80 ? 28.120 9.274 -28.366 1.00 94.75 80 HIS A C 1
ATOM 626 O O . HIS A 1 80 ? 28.944 9.920 -29.014 1.00 94.75 80 HIS A O 1
ATOM 632 N N . LEU A 1 81 ? 27.491 8.216 -28.891 1.00 93.81 81 LEU A N 1
ATOM 633 C CA . LEU A 1 81 ? 27.751 7.712 -30.247 1.00 93.81 81 LEU A CA 1
ATOM 634 C C . LEU A 1 81 ? 27.357 8.711 -31.339 1.00 93.81 81 LEU A C 1
ATOM 636 O O . LEU A 1 81 ? 27.994 8.740 -32.387 1.00 93.81 81 LEU A O 1
ATOM 640 N N . GLN A 1 82 ? 26.369 9.572 -31.089 1.00 93.38 82 GLN A N 1
ATOM 641 C CA . GLN A 1 82 ? 26.007 10.666 -31.991 1.00 93.38 82 GLN A CA 1
ATOM 642 C C . GLN A 1 82 ? 27.169 11.641 -32.240 1.00 93.38 82 GLN A C 1
ATOM 644 O O . GLN A 1 82 ? 27.242 12.248 -33.308 1.00 93.38 82 GLN A O 1
ATOM 649 N N . THR A 1 83 ? 28.105 11.769 -31.293 1.00 95.12 83 THR A N 1
ATOM 650 C CA . THR A 1 83 ? 29.296 12.621 -31.448 1.00 95.12 83 THR A CA 1
ATOM 651 C C . THR A 1 83 ? 30.400 11.998 -32.312 1.00 95.12 83 THR A C 1
ATOM 653 O O . THR A 1 83 ? 31.367 12.687 -32.634 1.00 95.12 83 THR A O 1
ATOM 656 N N . LEU A 1 84 ? 30.259 10.725 -32.703 1.00 94.19 84 LEU A N 1
ATOM 657 C CA . LEU A 1 84 ? 31.248 9.933 -33.439 1.00 94.19 84 LEU A CA 1
ATOM 658 C C . LEU A 1 84 ? 30.691 9.524 -34.819 1.00 94.19 84 LEU A C 1
ATOM 660 O O . LEU A 1 84 ? 30.052 8.474 -34.943 1.00 94.19 84 LEU A O 1
ATOM 664 N N . PRO A 1 85 ? 30.912 10.328 -35.879 1.00 87.81 85 PRO A N 1
ATOM 665 C CA . PRO A 1 85 ? 30.347 10.088 -37.212 1.00 87.81 85 PRO A CA 1
ATOM 666 C C . PRO A 1 85 ? 30.708 8.719 -37.806 1.00 87.81 85 PRO A C 1
ATOM 668 O O . PRO A 1 85 ? 29.933 8.133 -38.557 1.00 87.81 85 PRO A O 1
ATOM 671 N N . GLU A 1 86 ? 31.870 8.175 -37.448 1.00 94.12 86 GLU A N 1
ATOM 672 C CA . GLU A 1 86 ? 32.359 6.863 -37.873 1.00 94.12 86 GLU A CA 1
ATOM 673 C C . GLU A 1 86 ? 31.637 5.679 -37.206 1.00 94.12 86 GLU A C 1
ATOM 675 O O . GLU A 1 86 ? 31.877 4.525 -37.564 1.00 94.12 86 GLU A O 1
ATOM 680 N N . LYS A 1 87 ? 30.758 5.943 -36.231 1.00 93.88 87 LYS A N 1
ATOM 681 C CA . LYS A 1 87 ? 29.960 4.944 -35.503 1.00 93.88 87 LYS A CA 1
ATOM 682 C C . LYS A 1 87 ? 28.467 4.996 -35.841 1.00 93.88 87 LYS A C 1
ATOM 684 O O . LYS A 1 87 ? 27.661 4.456 -35.084 1.00 93.88 87 LYS A O 1
ATOM 689 N N . ALA A 1 88 ? 28.096 5.577 -36.983 1.00 91.75 88 ALA A N 1
ATOM 690 C CA . ALA A 1 88 ? 26.703 5.723 -37.418 1.00 91.75 88 ALA A CA 1
ATOM 691 C C . ALA A 1 88 ? 25.893 4.409 -37.375 1.00 91.75 88 ALA A C 1
ATOM 693 O O . ALA A 1 88 ? 24.763 4.399 -36.891 1.00 91.75 88 ALA A O 1
ATOM 694 N N . ASP A 1 89 ? 26.475 3.282 -37.795 1.00 93.75 89 ASP A N 1
ATOM 695 C CA . ASP A 1 89 ? 25.785 1.983 -37.766 1.00 93.75 89 ASP A CA 1
ATOM 696 C C . ASP A 1 89 ? 25.472 1.511 -36.338 1.00 93.75 89 ASP A C 1
ATOM 698 O O . ASP A 1 89 ? 24.387 0.993 -36.072 1.00 93.75 89 ASP A O 1
ATOM 702 N N . ALA A 1 90 ? 26.399 1.725 -35.400 1.00 92.81 90 ALA A N 1
ATOM 703 C CA . ALA A 1 90 ? 26.206 1.376 -33.994 1.00 92.81 90 ALA A CA 1
ATOM 704 C C . ALA A 1 90 ? 25.160 2.283 -33.327 1.00 92.81 90 ALA A C 1
ATOM 706 O O . ALA A 1 90 ? 24.356 1.808 -32.525 1.00 92.81 90 ALA A O 1
ATOM 707 N N . LEU A 1 91 ? 25.135 3.570 -33.689 1.00 94.50 91 LEU A N 1
ATOM 708 C CA . LEU A 1 91 ? 24.096 4.504 -33.259 1.00 94.50 91 LEU A CA 1
ATOM 709 C C . LEU A 1 91 ? 22.712 4.053 -33.741 1.00 94.50 91 LEU A C 1
ATOM 711 O O . LEU A 1 91 ? 21.793 3.970 -32.934 1.00 94.50 91 LEU A O 1
ATOM 715 N N . ASN A 1 92 ? 22.571 3.706 -35.024 1.00 95.00 92 ASN A N 1
ATOM 716 C CA . ASN A 1 92 ? 21.297 3.258 -35.592 1.00 95.00 92 ASN A CA 1
ATOM 717 C C . ASN A 1 92 ? 20.774 1.989 -34.901 1.00 95.00 92 ASN A C 1
ATOM 719 O O . ASN A 1 92 ? 19.588 1.897 -34.595 1.00 95.00 92 ASN A O 1
ATOM 723 N N . GLN A 1 93 ? 21.658 1.030 -34.603 1.00 95.56 93 GLN A N 1
ATOM 724 C CA . GLN A 1 93 ? 21.289 -0.168 -33.843 1.00 95.56 93 GLN A CA 1
ATOM 725 C C . GLN A 1 93 ? 20.799 0.175 -32.434 1.00 95.56 93 GLN A C 1
ATOM 727 O O . GLN A 1 93 ? 19.807 -0.385 -31.973 1.00 95.56 93 GLN A O 1
ATOM 732 N N . LEU A 1 94 ? 21.477 1.096 -31.749 1.00 94.25 94 LEU A N 1
ATOM 733 C CA . LEU A 1 94 ? 21.114 1.482 -30.390 1.00 94.25 94 LEU A CA 1
ATOM 734 C C . LEU A 1 94 ? 19.802 2.275 -30.340 1.00 94.25 94 LEU A C 1
ATOM 736 O O . LEU A 1 94 ? 19.012 2.072 -29.423 1.00 94.25 94 LEU A O 1
ATOM 740 N N . VAL A 1 95 ? 19.546 3.125 -31.337 1.00 95.56 95 VAL A N 1
ATOM 741 C CA . VAL A 1 95 ? 18.276 3.850 -31.494 1.00 95.56 95 VAL A CA 1
ATOM 742 C C . VAL A 1 95 ? 17.123 2.869 -31.708 1.00 95.56 95 VAL A C 1
ATOM 744 O O . VAL A 1 95 ? 16.144 2.944 -30.975 1.00 95.56 95 VAL A O 1
ATOM 747 N N . ALA A 1 96 ? 17.271 1.886 -32.602 1.00 96.12 96 ALA A N 1
ATOM 748 C CA . ALA A 1 96 ? 16.256 0.847 -32.796 1.00 96.12 96 ALA A CA 1
ATOM 749 C C . ALA A 1 96 ? 15.978 0.061 -31.499 1.00 96.12 96 ALA A C 1
ATOM 751 O O . ALA A 1 96 ? 14.829 -0.162 -31.132 1.00 96.12 96 ALA A O 1
ATOM 752 N N . MET A 1 97 ? 17.024 -0.288 -30.738 1.00 94.75 97 MET A N 1
ATOM 753 C CA . MET A 1 97 ? 16.850 -0.937 -29.431 1.00 94.75 97 MET A CA 1
ATOM 754 C C . MET A 1 97 ? 16.125 -0.049 -28.411 1.00 94.75 97 MET A C 1
ATOM 756 O O . MET A 1 97 ? 15.407 -0.571 -27.562 1.00 94.75 97 MET A O 1
ATOM 760 N N . LEU A 1 98 ? 16.344 1.268 -28.433 1.00 96.38 98 LEU A N 1
ATOM 761 C CA . LEU A 1 98 ? 15.642 2.213 -27.561 1.00 96.38 98 LEU A CA 1
ATOM 762 C C . LEU A 1 98 ? 14.162 2.322 -27.944 1.00 96.38 98 LEU A C 1
ATOM 764 O O . LEU A 1 98 ? 13.312 2.311 -27.056 1.00 96.38 98 LEU A O 1
ATOM 768 N N . GLU A 1 99 ? 13.855 2.372 -29.241 1.00 96.31 99 GLU A N 1
ATOM 769 C CA . GLU A 1 99 ? 12.483 2.384 -29.760 1.00 96.31 99 GLU A CA 1
ATOM 770 C C . GLU A 1 99 ? 11.720 1.113 -29.366 1.00 96.31 99 GLU A C 1
ATOM 772 O O . GLU A 1 99 ? 10.600 1.203 -28.863 1.00 96.31 99 GLU A O 1
ATOM 777 N N . ASP A 1 100 ? 12.357 -0.054 -29.480 1.00 95.75 100 ASP A N 1
ATOM 778 C CA . ASP A 1 100 ? 11.779 -1.336 -29.061 1.00 95.75 100 ASP A CA 1
ATOM 779 C C . ASP A 1 100 ? 11.535 -1.411 -27.543 1.00 95.75 100 ASP A C 1
ATOM 781 O O . ASP A 1 100 ? 10.613 -2.088 -27.088 1.00 95.75 100 ASP A O 1
ATOM 785 N N . MET A 1 101 ? 12.345 -0.712 -26.740 1.00 95.31 101 MET A N 1
ATOM 786 C CA . MET A 1 101 ? 12.201 -0.675 -25.281 1.00 95.31 101 MET A CA 1
ATOM 787 C C . MET A 1 101 ? 11.107 0.273 -24.789 1.00 95.31 101 MET A C 1
ATOM 789 O O . MET A 1 101 ? 10.617 0.085 -23.674 1.00 95.31 101 MET A O 1
ATOM 793 N N . LEU A 1 102 ? 10.745 1.306 -25.556 1.00 94.50 102 LEU A N 1
ATOM 794 C CA . LEU A 1 102 ? 9.790 2.330 -25.115 1.00 94.50 102 LEU A CA 1
ATOM 795 C C . LEU A 1 102 ? 8.452 1.740 -24.631 1.00 94.50 102 LEU A C 1
ATOM 797 O O . LEU A 1 102 ? 8.044 2.080 -23.517 1.00 94.50 102 LEU A O 1
ATOM 801 N N . PRO A 1 103 ? 7.798 0.816 -25.365 1.00 96.12 103 PRO A N 1
ATOM 802 C CA . PRO A 1 103 ? 6.551 0.204 -24.910 1.00 96.12 103 PRO A CA 1
ATOM 803 C C . PRO A 1 103 ? 6.696 -0.553 -23.586 1.00 96.12 103 PRO A C 1
ATOM 805 O O . PRO A 1 103 ? 5.780 -0.548 -22.764 1.00 96.12 103 PRO A O 1
ATOM 808 N N . ASP A 1 104 ? 7.842 -1.202 -23.363 1.00 93.94 104 ASP A N 1
ATOM 809 C CA . ASP A 1 104 ? 8.112 -1.906 -22.113 1.00 93.94 104 ASP A CA 1
ATOM 810 C C . ASP A 1 104 ? 8.303 -0.913 -20.960 1.00 93.94 104 ASP A C 1
ATOM 812 O O . ASP A 1 104 ? 7.698 -1.084 -19.905 1.00 93.94 104 ASP A O 1
ATOM 816 N N . VAL A 1 105 ? 9.072 0.163 -21.164 1.00 94.44 105 VAL A N 1
ATOM 817 C CA . VAL A 1 105 ? 9.274 1.220 -20.156 1.00 94.44 105 VAL A CA 1
ATOM 818 C C . VAL A 1 105 ? 7.944 1.863 -19.760 1.00 94.44 105 VAL A C 1
ATOM 820 O O . VAL A 1 105 ? 7.674 2.050 -18.572 1.00 94.44 105 VAL A O 1
ATOM 823 N N . GLU A 1 106 ? 7.103 2.191 -20.741 1.00 94.69 106 GLU A N 1
ATOM 824 C CA . GLU A 1 106 ? 5.777 2.761 -20.497 1.00 94.69 106 GLU A CA 1
ATOM 825 C C . GLU A 1 106 ? 4.873 1.789 -19.739 1.00 94.69 106 GLU A C 1
ATOM 827 O O . GLU A 1 106 ? 4.208 2.195 -18.781 1.00 94.69 106 GLU A O 1
ATOM 832 N N . ARG A 1 107 ? 4.891 0.502 -20.109 1.00 93.38 107 ARG A N 1
ATOM 833 C CA . ARG A 1 107 ? 4.130 -0.538 -19.413 1.00 93.38 107 ARG A CA 1
ATOM 834 C C . ARG A 1 107 ? 4.561 -0.668 -17.955 1.00 93.38 107 ARG A C 1
ATOM 836 O O . ARG A 1 107 ? 3.706 -0.559 -17.082 1.00 93.38 107 ARG A O 1
ATOM 843 N N . GLU A 1 108 ? 5.849 -0.868 -17.678 1.00 92.19 108 GLU A N 1
ATOM 844 C CA . GLU A 1 108 ? 6.330 -1.062 -16.300 1.00 92.19 108 GLU A CA 1
ATOM 845 C C . GLU A 1 108 ? 6.057 0.177 -15.433 1.00 92.19 108 GLU A C 1
ATOM 847 O O . GLU A 1 108 ? 5.635 0.071 -14.278 1.00 92.19 108 GLU A O 1
ATOM 852 N N . LYS A 1 109 ? 6.212 1.381 -16.002 1.00 94.06 109 LYS A N 1
ATOM 853 C CA . LYS A 1 109 ? 5.861 2.631 -15.319 1.00 94.06 109 LYS A CA 1
ATOM 854 C C . LYS A 1 109 ? 4.372 2.686 -14.972 1.00 94.06 109 LYS A C 1
ATOM 856 O O . LYS A 1 109 ? 4.028 3.089 -13.858 1.00 94.06 109 LYS A O 1
ATOM 861 N N . GLN A 1 110 ? 3.502 2.288 -15.900 1.00 92.62 110 GLN A N 1
ATOM 862 C CA . GLN A 1 110 ? 2.064 2.252 -15.656 1.00 92.62 110 GLN A CA 1
ATOM 863 C C . GLN A 1 110 ? 1.703 1.209 -14.593 1.00 92.62 110 GLN A C 1
ATOM 865 O O . GLN A 1 110 ? 0.931 1.517 -13.688 1.00 92.62 110 GLN A O 1
ATOM 870 N N . GLU A 1 111 ? 2.298 0.013 -14.632 1.00 89.12 111 GLU A N 1
ATOM 871 C CA . GLU A 1 111 ? 2.062 -1.033 -13.627 1.00 89.12 111 GLU A CA 1
ATOM 872 C C . GLU A 1 111 ? 2.481 -0.576 -12.219 1.00 89.12 111 GLU A C 1
ATOM 874 O O . GLU A 1 111 ? 1.717 -0.731 -11.258 1.00 89.12 111 GLU A O 1
ATOM 879 N N . ALA A 1 112 ? 3.639 0.078 -12.089 1.00 91.44 112 ALA A N 1
ATOM 880 C CA . ALA A 1 112 ? 4.084 0.663 -10.826 1.00 91.44 112 ALA A CA 1
ATOM 881 C C . ALA A 1 112 ? 3.151 1.785 -10.337 1.00 91.44 112 ALA A C 1
ATOM 883 O O . ALA A 1 112 ? 2.865 1.882 -9.137 1.00 91.44 112 ALA A O 1
ATOM 884 N N . GLN A 1 113 ? 2.650 2.626 -11.247 1.00 93.06 113 GLN A N 1
ATOM 885 C CA . GLN A 1 113 ? 1.717 3.701 -10.915 1.00 93.06 113 GLN A CA 1
ATOM 886 C C . GLN A 1 113 ? 0.355 3.162 -10.458 1.00 93.06 113 GLN A C 1
ATOM 888 O O . GLN A 1 113 ? -0.158 3.615 -9.433 1.00 93.06 113 GLN A O 1
ATOM 893 N N . ASP A 1 114 ? -0.199 2.176 -11.158 1.00 86.75 114 ASP A N 1
ATOM 894 C CA . ASP A 1 114 ? -1.463 1.528 -10.802 1.00 86.75 114 ASP A CA 1
ATOM 895 C C . ASP A 1 114 ? -1.358 0.847 -9.427 1.00 86.75 114 ASP A C 1
ATOM 897 O O . ASP A 1 114 ? -2.239 0.997 -8.573 1.00 86.75 114 ASP A O 1
ATOM 901 N N . ALA A 1 115 ? -0.248 0.145 -9.170 1.00 87.81 115 ALA A N 1
ATOM 902 C CA . ALA A 1 115 ? 0.021 -0.474 -7.874 1.00 87.81 115 ALA A CA 1
ATOM 903 C C . ALA A 1 115 ? 0.128 0.569 -6.748 1.00 87.81 115 ALA A C 1
ATOM 905 O O . ALA A 1 115 ? -0.403 0.359 -5.653 1.00 87.81 115 ALA A O 1
ATOM 906 N N . LYS A 1 116 ? 0.760 1.719 -7.020 1.00 92.56 116 LYS A N 1
ATOM 907 C CA . LYS A 1 116 ? 0.870 2.835 -6.070 1.00 92.56 116 LYS A CA 1
ATOM 908 C C . LYS A 1 116 ? -0.490 3.440 -5.738 1.00 92.56 116 LYS A C 1
ATOM 910 O O . LYS A 1 116 ? -0.767 3.696 -4.568 1.00 92.56 116 LYS A O 1
ATOM 915 N N . GLN A 1 117 ? -1.323 3.679 -6.752 1.00 89.62 117 GLN A N 1
ATOM 916 C CA . GLN A 1 117 ? -2.670 4.221 -6.566 1.00 89.62 117 GLN A CA 1
ATOM 917 C C . GLN A 1 117 ? -3.508 3.293 -5.689 1.00 89.62 117 GLN A C 1
ATOM 919 O O . GLN A 1 117 ? -4.039 3.728 -4.670 1.00 89.62 117 GLN A O 1
ATOM 924 N N . TYR A 1 118 ? -3.526 2.001 -6.016 1.00 86.19 118 TYR A N 1
ATOM 925 C CA . TYR A 1 118 ? -4.261 1.007 -5.242 1.00 86.19 118 TYR A CA 1
ATOM 926 C C . TYR A 1 118 ? -3.762 0.888 -3.790 1.00 86.19 118 TYR A C 1
ATOM 928 O O . TYR A 1 118 ? -4.555 0.831 -2.849 1.00 86.19 118 TYR A O 1
ATOM 936 N N . MET A 1 119 ? -2.442 0.904 -3.576 1.00 91.44 119 MET A N 1
ATOM 937 C CA . MET A 1 119 ? -1.867 0.947 -2.229 1.00 91.44 119 MET A CA 1
ATOM 938 C C . MET A 1 119 ? -2.321 2.201 -1.460 1.00 91.44 119 MET A C 1
ATOM 940 O O . MET A 1 119 ? -2.664 2.097 -0.283 1.00 91.44 119 MET A O 1
ATOM 944 N N . GLY A 1 120 ? -2.337 3.368 -2.111 1.00 90.44 120 GLY A N 1
ATOM 945 C CA . GLY A 1 120 ? -2.767 4.630 -1.505 1.00 90.44 120 GLY A CA 1
ATOM 946 C C . GLY A 1 120 ? -4.250 4.645 -1.122 1.00 90.44 120 GLY A C 1
ATOM 947 O O . GLY A 1 120 ? -4.600 5.138 -0.050 1.00 90.44 120 GLY A O 1
ATOM 948 N N . GLU A 1 121 ? -5.118 4.052 -1.943 1.00 88.12 121 GLU A N 1
ATOM 949 C CA . GLU A 1 121 ? -6.539 3.861 -1.618 1.00 88.12 121 GLU A CA 1
ATOM 950 C C . GLU A 1 121 ? -6.706 3.027 -0.340 1.00 88.12 121 GLU A C 1
ATOM 952 O O . GLU A 1 121 ? -7.405 3.436 0.592 1.00 88.12 121 GLU A O 1
ATOM 957 N N . LEU A 1 122 ? -6.002 1.894 -0.252 1.00 88.81 122 LEU A N 1
ATOM 958 C CA . LEU A 1 122 ? -6.008 1.042 0.938 1.00 88.81 122 LEU A CA 1
ATOM 959 C C . LEU A 1 122 ? -5.460 1.766 2.170 1.00 88.81 122 LEU A C 1
ATOM 961 O O . LEU A 1 122 ? -6.033 1.641 3.249 1.00 88.81 122 LEU A O 1
ATOM 965 N N . GLU A 1 123 ? -4.388 2.547 2.026 1.00 93.00 123 GLU A N 1
ATOM 966 C CA . GLU A 1 123 ? -3.837 3.353 3.119 1.00 93.00 123 GLU A CA 1
ATOM 967 C C . GLU A 1 123 ? -4.874 4.349 3.658 1.00 93.00 123 GLU A C 1
ATOM 969 O O . GLU A 1 123 ? -5.039 4.499 4.872 1.00 93.00 123 GLU A O 1
ATOM 974 N N . GLY A 1 124 ? -5.606 5.008 2.754 1.00 91.00 124 GLY A N 1
ATOM 975 C CA . GLY A 1 124 ? -6.694 5.916 3.104 1.00 91.00 124 GLY A CA 1
ATOM 976 C C . GLY A 1 124 ? -7.805 5.215 3.886 1.00 91.00 124 GLY A C 1
ATOM 977 O O . GLY A 1 124 ? -8.270 5.745 4.897 1.00 91.00 124 GLY A O 1
ATOM 978 N N . LEU A 1 125 ? -8.196 4.009 3.465 1.00 88.62 125 LEU A N 1
ATOM 979 C CA . LEU A 1 125 ? -9.193 3.198 4.169 1.00 88.62 125 LEU A CA 1
ATOM 980 C C . LEU A 1 125 ? -8.694 2.734 5.543 1.00 88.62 125 LEU A C 1
ATOM 982 O O . LEU A 1 125 ? -9.448 2.807 6.511 1.00 88.62 125 LEU A O 1
ATOM 986 N N . VAL A 1 126 ? -7.432 2.303 5.655 1.00 90.69 126 VAL A N 1
ATOM 987 C CA . VAL A 1 126 ? -6.814 1.899 6.932 1.00 90.69 126 VAL A CA 1
ATOM 988 C C . VAL A 1 126 ? -6.865 3.052 7.932 1.00 90.69 126 VAL A C 1
ATOM 990 O O . VAL A 1 126 ? -7.309 2.859 9.062 1.00 90.69 126 VAL A O 1
ATOM 993 N N . LYS A 1 127 ? -6.472 4.264 7.517 1.00 92.25 127 LYS A N 1
ATOM 994 C CA . LYS A 1 127 ? -6.503 5.456 8.381 1.00 92.25 127 LYS A CA 1
ATOM 995 C C . LYS A 1 127 ? -7.920 5.774 8.861 1.00 92.25 127 LYS A C 1
ATOM 997 O O . LYS A 1 127 ? -8.125 6.007 10.049 1.00 92.25 127 LYS A O 1
ATOM 1002 N N . GLN A 1 128 ? -8.902 5.730 7.962 1.00 89.19 128 GLN A N 1
ATOM 1003 C CA . GLN A 1 128 ? -10.304 5.972 8.313 1.00 89.19 128 GLN A CA 1
ATOM 1004 C C . GLN A 1 128 ? -10.854 4.916 9.282 1.00 89.19 128 GLN A C 1
ATOM 1006 O O . GLN A 1 128 ? -11.489 5.270 10.276 1.00 89.19 128 GLN A O 1
ATOM 1011 N N . TYR A 1 129 ? -10.588 3.629 9.030 1.00 88.31 129 TYR A N 1
ATOM 1012 C CA . TYR A 1 129 ? -10.989 2.546 9.933 1.00 88.31 129 TYR A CA 1
ATOM 1013 C C . TYR A 1 129 ? -10.368 2.706 11.320 1.00 88.31 129 TYR A C 1
ATOM 1015 O O . TYR A 1 129 ? -11.067 2.532 12.316 1.00 88.31 129 TYR A O 1
ATOM 1023 N N . ALA A 1 130 ? -9.075 3.036 11.387 1.00 91.00 130 ALA A N 1
ATOM 1024 C CA . ALA A 1 130 ? -8.352 3.179 12.645 1.00 91.00 130 ALA A CA 1
ATOM 1025 C C . ALA A 1 130 ? -8.972 4.267 13.536 1.00 91.00 130 ALA A C 1
ATOM 1027 O O . ALA A 1 130 ? -9.203 4.027 14.723 1.00 91.00 130 ALA A O 1
ATOM 1028 N N . GLU A 1 131 ? -9.307 5.427 12.963 1.00 90.38 131 GLU A N 1
ATOM 1029 C CA . GLU A 1 131 ? -9.969 6.509 13.700 1.00 90.38 131 GLU A CA 1
ATOM 1030 C C . GLU A 1 131 ? -11.368 6.102 14.177 1.00 90.38 131 GLU A C 1
ATOM 1032 O O . GLU A 1 131 ? -11.689 6.257 15.356 1.00 90.38 131 GLU A O 1
ATOM 1037 N N . LYS A 1 132 ? -12.191 5.501 13.308 1.00 87.94 132 LYS A N 1
ATOM 1038 C CA . LYS A 1 132 ? -13.535 5.055 13.707 1.00 87.94 132 LYS A CA 1
ATOM 1039 C C . LYS A 1 132 ? -13.500 3.980 14.795 1.00 87.94 132 LYS A C 1
ATOM 1041 O O . LYS A 1 132 ? -14.286 4.043 15.740 1.00 87.94 132 LYS A O 1
ATOM 1046 N N . LEU A 1 133 ? -12.588 3.013 14.689 1.00 88.88 133 LEU A N 1
ATOM 1047 C CA . LEU A 1 133 ? -12.416 1.955 15.685 1.00 88.88 133 LEU A CA 1
ATOM 1048 C C . LEU A 1 133 ? -11.974 2.528 17.038 1.00 88.88 133 LEU A C 1
ATOM 1050 O O . LEU A 1 133 ? -12.486 2.126 18.083 1.00 88.88 133 LEU A O 1
ATOM 1054 N N . LYS A 1 134 ? -11.055 3.499 17.029 1.00 91.38 134 LYS A N 1
ATOM 1055 C CA . LYS A 1 134 ? -10.622 4.210 18.236 1.00 91.38 134 LYS A CA 1
ATOM 1056 C C . LYS A 1 134 ? -11.791 4.927 18.916 1.00 91.38 134 LYS A C 1
ATOM 1058 O O . LYS A 1 134 ? -11.946 4.787 20.130 1.00 91.38 134 LYS A O 1
ATOM 1063 N N . THR A 1 135 ? -12.620 5.641 18.154 1.00 89.31 135 THR A N 1
ATOM 1064 C CA . THR A 1 135 ? -13.815 6.319 18.683 1.00 89.31 135 THR A CA 1
ATOM 1065 C C . THR A 1 135 ? -14.804 5.321 19.278 1.00 89.31 135 THR A C 1
ATOM 1067 O O . THR A 1 135 ? -15.213 5.489 20.421 1.00 89.31 135 THR A O 1
ATOM 1070 N N . ALA A 1 136 ? -15.113 4.234 18.569 1.00 88.19 136 ALA A N 1
ATOM 1071 C CA . ALA A 1 136 ? -16.049 3.217 19.046 1.00 88.19 136 ALA A CA 1
ATOM 1072 C C . ALA A 1 136 ? -15.601 2.561 20.360 1.00 88.19 136 ALA A C 1
ATOM 1074 O O . ALA A 1 136 ? -16.383 2.441 21.305 1.00 88.19 136 ALA A O 1
ATOM 1075 N N . ARG A 1 137 ? -14.313 2.199 20.455 1.00 89.06 137 ARG A N 1
ATOM 1076 C CA . ARG A 1 137 ? -13.715 1.682 21.697 1.00 89.06 137 ARG A CA 1
ATOM 1077 C C . ARG A 1 137 ? -13.862 2.678 22.845 1.00 89.06 137 ARG A C 1
ATOM 1079 O O . ARG A 1 137 ? -14.178 2.281 23.963 1.00 89.06 137 ARG A O 1
ATOM 1086 N N . HIS A 1 138 ? -13.649 3.966 22.575 1.00 91.12 138 HIS A N 1
ATOM 1087 C CA . HIS A 1 138 ? -13.796 5.007 23.585 1.00 91.12 138 HIS A CA 1
ATOM 1088 C C . HIS A 1 138 ? -15.247 5.153 24.063 1.00 91.12 138 HIS A C 1
ATOM 1090 O O . HIS A 1 138 ? -15.479 5.207 25.270 1.00 91.12 138 HIS A O 1
ATOM 1096 N N . THR A 1 139 ? -16.215 5.161 23.146 1.00 87.75 139 THR A N 1
ATOM 1097 C CA . THR A 1 139 ? -17.641 5.287 23.475 1.00 87.75 139 THR A CA 1
ATOM 1098 C C . THR A 1 139 ? -18.138 4.122 24.327 1.00 87.75 139 THR A C 1
ATOM 1100 O O . THR A 1 139 ? -18.768 4.344 25.361 1.00 87.75 139 THR A O 1
ATOM 1103 N N . VAL A 1 140 ? -17.800 2.882 23.960 1.00 87.44 140 VAL A N 1
ATOM 1104 C CA . VAL A 1 140 ? -18.196 1.697 24.741 1.00 87.44 140 VAL A CA 1
ATOM 1105 C C . VAL A 1 140 ? -17.599 1.728 26.144 1.00 87.44 140 VAL A C 1
ATOM 1107 O O . VAL A 1 140 ? -18.293 1.448 27.119 1.00 87.44 140 VAL A O 1
ATOM 1110 N N . GLU A 1 141 ? -16.334 2.118 26.275 1.00 89.19 141 GLU A N 1
ATOM 1111 C CA . GLU A 1 141 ? -15.679 2.244 27.578 1.00 89.19 141 GLU A CA 1
ATOM 1112 C C . GLU A 1 141 ? -16.348 3.311 28.464 1.00 89.19 141 GLU A C 1
ATOM 1114 O O . GLU A 1 141 ? -16.521 3.115 29.671 1.00 89.19 141 GLU A O 1
ATOM 1119 N N . GLN A 1 142 ? -16.763 4.440 27.882 1.00 89.75 142 GLN A N 1
ATOM 1120 C CA . GLN A 1 142 ? -17.528 5.459 28.603 1.00 89.75 142 GLN A CA 1
ATOM 1121 C C . GLN A 1 142 ? -18.910 4.947 29.024 1.00 89.75 142 GLN A C 1
ATOM 1123 O O . GLN A 1 142 ? -19.303 5.139 30.178 1.00 89.75 142 GLN A O 1
ATOM 1128 N N . ALA A 1 143 ? -19.622 4.263 28.126 1.00 87.56 143 ALA A N 1
ATOM 1129 C CA . ALA A 1 143 ? -20.933 3.684 28.404 1.00 87.56 143 ALA A CA 1
ATOM 1130 C C . ALA A 1 143 ? -20.863 2.653 29.541 1.00 87.56 143 ALA A C 1
ATOM 1132 O O . ALA A 1 143 ? -21.652 2.729 30.484 1.00 87.56 143 ALA A O 1
ATOM 1133 N N . LYS A 1 144 ? -19.854 1.768 29.533 1.00 87.75 144 LYS A N 1
ATOM 1134 C CA . LYS A 1 144 ? -19.591 0.818 30.629 1.00 87.75 144 LYS A CA 1
ATOM 1135 C C . LYS A 1 144 ? -19.423 1.522 31.970 1.00 87.75 144 LYS A C 1
ATOM 1137 O O . LYS A 1 144 ? -20.062 1.149 32.952 1.00 87.75 144 LYS A O 1
ATOM 1142 N N . LYS A 1 145 ? -18.601 2.573 32.017 1.00 91.62 145 LYS A N 1
ATOM 1143 C CA . LYS A 1 145 ? -18.380 3.356 33.244 1.00 91.62 145 LYS A CA 1
ATOM 1144 C C . LYS A 1 145 ? -19.648 4.054 33.724 1.00 91.62 145 LYS A C 1
ATOM 1146 O O . LYS A 1 145 ? -19.881 4.128 34.928 1.00 91.62 145 LYS A O 1
ATOM 1151 N N . ALA A 1 146 ? -20.460 4.579 32.809 1.00 91.44 146 ALA A N 1
ATOM 1152 C CA . ALA A 1 146 ? -21.736 5.199 33.149 1.00 91.44 146 ALA A CA 1
ATOM 1153 C C . ALA A 1 146 ? -22.724 4.175 33.730 1.00 91.44 146 ALA A C 1
ATOM 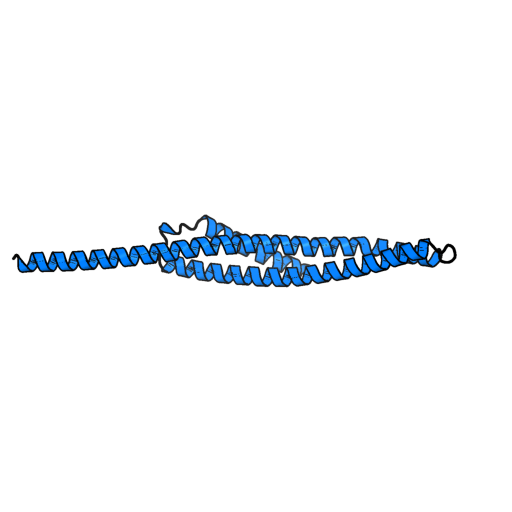1155 O O . ALA A 1 146 ? -23.341 4.453 34.756 1.00 91.44 146 ALA A O 1
ATOM 1156 N N . MET A 1 147 ? -22.809 2.980 33.136 1.00 88.50 147 MET A N 1
ATOM 1157 C CA . MET A 1 147 ? -23.643 1.883 33.635 1.00 88.50 147 MET A CA 1
ATOM 1158 C C . MET A 1 147 ? -23.216 1.429 35.032 1.00 88.50 147 MET A C 1
ATOM 1160 O O . MET A 1 147 ? -24.054 1.391 35.925 1.00 88.50 147 MET A O 1
ATOM 1164 N N . GLN A 1 148 ? -21.920 1.191 35.258 1.00 92.31 148 GLN A N 1
ATOM 1165 C CA . GLN A 1 148 ? -21.394 0.814 36.579 1.00 92.31 148 GLN A CA 1
ATOM 1166 C C . GLN A 1 148 ? -21.733 1.853 37.657 1.00 92.31 148 GLN A C 1
ATOM 1168 O O . GLN A 1 148 ? -22.115 1.511 38.774 1.00 92.31 148 GLN A O 1
ATOM 1173 N N . ARG A 1 149 ? -21.625 3.146 37.326 1.00 93.19 149 ARG A N 1
ATOM 1174 C CA . ARG A 1 149 ? -22.011 4.230 38.242 1.00 93.19 149 ARG A CA 1
ATOM 1175 C C . ARG A 1 149 ? -23.511 4.231 38.523 1.00 93.19 149 ARG A C 1
ATOM 1177 O O . ARG A 1 149 ? -23.903 4.434 39.667 1.00 93.19 149 ARG A O 1
ATOM 1184 N N . ALA A 1 150 ? -24.337 4.044 37.497 1.00 92.94 150 ALA A N 1
ATOM 1185 C CA . ALA A 1 150 ? -25.787 4.003 37.646 1.00 92.94 150 ALA A CA 1
ATOM 1186 C C . ALA A 1 150 ? -26.238 2.809 38.502 1.00 92.94 150 ALA A C 1
ATOM 1188 O O . ALA A 1 150 ? -27.104 2.970 39.357 1.00 92.94 150 ALA A O 1
ATOM 1189 N N . GLU A 1 151 ? -25.614 1.646 38.316 1.00 91.31 151 GLU A N 1
ATOM 1190 C CA . GLU A 1 151 ? -25.867 0.432 39.096 1.00 91.31 151 GLU A CA 1
ATOM 1191 C C . GLU A 1 151 ? -25.518 0.633 40.576 1.00 91.31 151 GLU A C 1
ATOM 1193 O O . GLU A 1 151 ? -26.363 0.410 41.437 1.00 91.31 151 GLU A O 1
ATOM 1198 N N . PHE A 1 152 ? -24.348 1.208 40.868 1.00 92.69 152 PHE A N 1
ATOM 1199 C CA . PHE A 1 152 ? -23.957 1.559 42.237 1.00 92.69 152 PHE A CA 1
ATOM 1200 C C . PHE A 1 152 ? -24.905 2.579 42.896 1.00 92.69 152 PHE A C 1
ATOM 1202 O O . PHE A 1 152 ? -25.246 2.474 44.074 1.00 92.69 152 PHE A O 1
ATOM 1209 N N . LEU A 1 153 ? -25.346 3.601 42.151 1.00 92.88 153 LEU A N 1
ATOM 1210 C CA . LEU A 1 153 ? -26.307 4.585 42.663 1.00 92.88 153 LEU A CA 1
ATOM 1211 C C . LEU A 1 153 ? -27.672 3.954 42.951 1.00 92.88 153 LEU A C 1
ATOM 1213 O O . LEU A 1 153 ? -28.318 4.347 43.924 1.00 92.88 153 LEU A O 1
ATOM 1217 N N . LYS A 1 154 ? -28.096 3.001 42.115 1.00 92.38 154 LYS A N 1
ATOM 1218 C CA . LYS A 1 154 ? -29.333 2.243 42.296 1.00 92.38 154 LYS A CA 1
ATOM 1219 C C . LYS A 1 154 ? -29.259 1.373 43.551 1.00 92.38 154 LYS A C 1
ATOM 1221 O O . LYS A 1 154 ? -30.134 1.509 44.397 1.00 92.38 154 LYS A O 1
ATOM 1226 N N . GLU A 1 155 ? -28.201 0.581 43.712 1.00 92.31 155 GLU A N 1
ATOM 1227 C CA . GLU A 1 155 ? -27.970 -0.261 44.897 1.00 92.31 155 GLU A CA 1
ATOM 1228 C C . GLU A 1 155 ? -28.016 0.575 46.184 1.00 92.31 155 GLU A C 1
ATOM 1230 O O . GLU A 1 155 ? -28.787 0.304 47.101 1.00 92.31 155 GLU A O 1
ATOM 1235 N N . ARG A 1 156 ? -27.303 1.706 46.208 1.00 91.00 156 ARG A N 1
ATOM 1236 C CA . ARG A 1 156 ? -27.308 2.617 47.359 1.00 91.00 156 ARG A CA 1
ATOM 1237 C C . ARG A 1 156 ? -28.677 3.251 47.630 1.00 91.00 156 ARG A C 1
ATOM 1239 O O . ARG A 1 156 ? -28.981 3.612 48.769 1.00 91.00 156 ARG A O 1
ATOM 1246 N N . ALA A 1 157 ? -29.476 3.492 46.592 1.00 91.50 157 ALA A N 1
ATOM 1247 C CA . ALA A 1 157 ? -30.834 4.005 46.749 1.00 91.50 157 ALA A CA 1
ATOM 1248 C C . ALA A 1 157 ? -31.772 2.930 47.320 1.00 91.50 157 ALA A C 1
ATOM 1250 O O . ALA A 1 157 ? -32.602 3.253 48.169 1.00 91.50 157 ALA A O 1
ATOM 1251 N N . GLU A 1 158 ? -31.603 1.673 46.905 1.00 91.19 158 GLU A N 1
ATOM 1252 C CA . GLU A 1 158 ? -32.331 0.512 47.425 1.00 91.19 158 GLU A CA 1
ATOM 1253 C C . GLU A 1 158 ? -31.993 0.262 48.905 1.00 91.19 158 GLU A C 1
ATOM 1255 O O . GLU A 1 158 ? -32.908 0.230 49.726 1.00 91.19 158 GLU A O 1
ATOM 1260 N N . GLU A 1 159 ? -30.711 0.254 49.292 1.00 90.00 159 GLU A N 1
ATOM 1261 C CA . GLU A 1 159 ? -30.274 0.129 50.698 1.00 90.00 159 GLU A CA 1
ATOM 1262 C C . GLU A 1 159 ? -30.864 1.223 51.608 1.00 90.00 159 GLU A C 1
ATOM 1264 O O . GLU A 1 159 ? -31.286 0.984 52.745 1.00 90.00 159 GLU A O 1
ATOM 1269 N N . LYS A 1 160 ? -30.915 2.466 51.112 1.00 87.25 160 LYS A N 1
ATOM 1270 C CA . LYS A 1 160 ? -31.524 3.590 51.841 1.00 87.25 160 LYS A CA 1
ATOM 1271 C C . LYS A 1 160 ? -33.038 3.451 51.971 1.00 87.25 160 LYS A C 1
ATOM 1273 O O . LYS A 1 160 ? -33.596 3.886 52.972 1.00 87.25 160 LYS A O 1
ATOM 1278 N N . ALA A 1 161 ? -33.704 2.893 50.964 1.00 86.69 161 ALA A N 1
ATOM 1279 C CA . ALA A 1 161 ? -35.143 2.668 50.995 1.00 86.69 161 ALA A CA 1
ATOM 1280 C C . ALA A 1 161 ? -35.523 1.501 51.920 1.00 86.69 161 ALA A C 1
ATOM 1282 O O . ALA A 1 161 ? 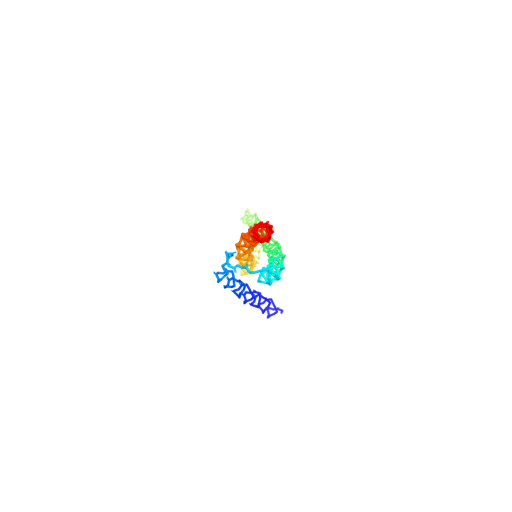-36.561 1.567 52.574 1.00 86.69 161 ALA A O 1
ATOM 1283 N N . GLU A 1 162 ? -34.692 0.459 52.000 1.00 83.94 162 GLU A N 1
ATOM 1284 C CA . GLU A 1 162 ? -34.884 -0.661 52.929 1.00 83.94 162 GLU A CA 1
ATOM 1285 C C . GLU A 1 162 ? -34.620 -0.267 54.381 1.00 83.94 162 GLU A C 1
ATOM 1287 O O . GLU A 1 162 ? -35.397 -0.629 55.253 1.00 83.94 162 GLU A O 1
ATOM 1292 N N . SER A 1 163 ? -33.586 0.533 54.650 1.00 81.81 163 SER A N 1
ATOM 1293 C CA . SER A 1 163 ? -33.286 1.020 56.008 1.00 81.81 163 SER A CA 1
ATOM 1294 C C . SER A 1 163 ? -34.261 2.086 56.534 1.00 81.81 163 SER A C 1
ATOM 1296 O O . SER A 1 163 ? -34.246 2.394 57.725 1.00 81.81 163 SER A O 1
ATOM 1298 N N . ALA A 1 164 ? -35.101 2.655 55.663 1.00 76.00 164 ALA A N 1
ATOM 1299 C CA . ALA A 1 164 ? -36.158 3.604 56.015 1.00 76.00 164 ALA A CA 1
ATOM 1300 C C . ALA A 1 164 ? -37.549 2.951 56.182 1.00 76.00 164 ALA A C 1
ATOM 1302 O O . ALA A 1 164 ? -38.511 3.664 56.481 1.00 76.00 164 ALA A O 1
ATOM 1303 N N . LYS A 1 165 ? -37.663 1.634 55.958 1.00 62.91 165 LYS A N 1
ATOM 1304 C CA . LYS A 1 165 ? -38.862 0.821 56.217 1.00 62.91 165 LYS A CA 1
ATOM 1305 C C . LYS A 1 165 ? -38.775 0.137 57.576 1.00 62.91 165 LYS A C 1
ATOM 1307 O O . LYS A 1 165 ? -39.856 -0.019 58.184 1.00 62.91 165 LYS A O 1
#

Secondary structure (DSSP, 8-state):
-HHHHHHHHHHHHHHHHHHHHHHHH--SSS--HHHHHHHHHHHHHHHHHHHHHHHHHHHHHHHHHHHHHHHHHHHHHHHHHHT-GGGHHHHHHHHHHHHHHHHHHHHHHHHHHHHHHHHHHHHHHHHHHHHHHHHHHHHHHHHHHHHHHHHHHHHHHHHHHHTT-

Sequence (165 aa):
MLFFKKYGIQKAKDLSNLLGEAIVKFDPEGATEAAIAEIEAKFDKLNLAFSNAKKAWEKENKEAEAIISLYNQRLAAAEHLQTLPEKADALNQLVAMLEDMLPDVEREKQEAQDAKQYMGELEGLVKQYAEKLKTARHTVEQAKKAMQRAEFLKERAEEKAESAK

Radius of gyration: 29.73 Å; chains: 1; bounding box: 71×28×94 Å

pLDDT: mean 86.78, std 10.95, range [39.75, 97.38]

Foldseek 3Di:
DVVVVVVVVVVLVVLLVVLLVVLVPDDLQPDDPVNLVVLVVSLVVLVVSLVVLVVQLVVLVVVLVVLVVVLVVLVVVLVVLVVPPVCVVVSVVSVVVSVVSVVVNVVSVVSSVVSVVSSVSSVVSSVSSVVSSVSSVVNNVVVVVVVVVVVVVVVVVVVVVVVVD